Protein AF-A0A9D5SU18-F1 (afdb_monomer_lite)

Sequence (160 aa):
MSTVRQHVYSLTEADWVVDVYERP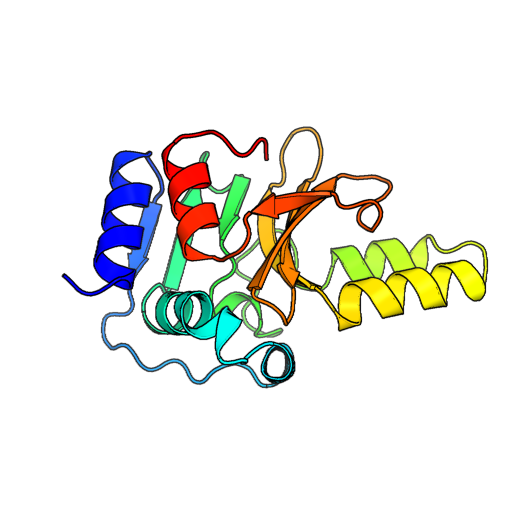CIAVPECIRPWQTSHNRSYFDFIGTVSTATFEEGNTWLLCAEDFNSDKQRAALKWDELRTIGLSAAGDEKERQRIEGFWNEYLPICMSAGTINSFCALGKNGEVVIGYEPLYEEAKVISDDFDQFVDMLAAGEVYL

Secondary structure (DSSP, 8-state):
--HHHHHHHHHHHTT-EEEE-SS--PPPPGGGGGG--STTHHHHHHHTTEEEEEEGGGTEEEPPTTTT-TT---SSS-TTHHHHHHHHH--SHHHHHHHHHHHHH-EEEEEEESSSEEEEEE-TTS-EEEEETT-TTS-EEEESSHHHHHHHHHTT-S--

Radius of gyration: 15.02 Å; chains: 1; bounding box: 35×35×42 Å

Structure (mmCIF, N/CA/C/O backbone):
data_AF-A0A9D5SU18-F1
#
_entry.id   AF-A0A9D5SU18-F1
#
loop_
_atom_site.group_PDB
_atom_site.id
_atom_site.type_symbol
_atom_site.label_atom_id
_atom_site.label_alt_id
_atom_site.label_comp_id
_atom_site.label_asym_id
_atom_site.label_entity_id
_atom_site.label_seq_id
_atom_site.pdbx_PDB_ins_code
_atom_site.Cartn_x
_atom_site.Cartn_y
_atom_site.Cartn_z
_atom_site.occupancy
_atom_site.B_iso_or_equiv
_atom_site.auth_seq_id
_atom_site.auth_comp_id
_atom_site.auth_asym_id
_atom_site.auth_atom_id
_atom_site.pdbx_PDB_model_num
ATOM 1 N N . MET A 1 1 ? 5.773 -15.770 -17.910 1.00 55.97 1 MET A N 1
ATOM 2 C CA . MET A 1 1 ? 6.601 -14.827 -17.120 1.00 55.97 1 MET A CA 1
ATOM 3 C C . MET A 1 1 ? 6.139 -14.912 -15.669 1.00 55.97 1 MET A C 1
ATOM 5 O O . MET A 1 1 ? 5.020 -15.360 -15.466 1.00 55.97 1 MET A O 1
ATOM 9 N N . SER A 1 2 ? 6.975 -14.606 -14.670 1.00 78.69 2 SER A N 1
ATOM 10 C CA . SER A 1 2 ? 6.487 -14.519 -13.281 1.00 78.69 2 SER A CA 1
ATOM 11 C C . SER A 1 2 ? 5.556 -13.311 -13.132 1.00 78.69 2 SER A C 1
ATOM 13 O O . SER A 1 2 ? 5.791 -12.310 -13.807 1.00 78.69 2 SER A O 1
ATOM 15 N N . THR A 1 3 ? 4.548 -13.386 -12.254 1.00 88.25 3 THR A N 1
ATOM 16 C CA . THR A 1 3 ? 3.565 -12.307 -12.012 1.00 88.25 3 THR A CA 1
ATOM 17 C C . THR A 1 3 ? 4.245 -10.959 -11.755 1.00 88.25 3 THR A C 1
ATOM 19 O O . THR A 1 3 ? 3.961 -9.982 -12.433 1.00 88.25 3 THR A O 1
ATOM 22 N N . VAL A 1 4 ? 5.289 -10.935 -10.920 1.00 92.06 4 VAL A N 1
ATOM 23 C CA . VAL A 1 4 ? 6.059 -9.710 -10.640 1.00 92.06 4 VAL A CA 1
ATOM 24 C C . VAL A 1 4 ? 6.712 -9.101 -11.889 1.00 92.06 4 VAL A C 1
ATOM 26 O O . VAL A 1 4 ? 6.750 -7.885 -12.029 1.00 92.06 4 VAL A O 1
ATOM 29 N N . ARG A 1 5 ? 7.206 -9.914 -12.836 1.00 92.50 5 ARG A N 1
ATOM 30 C CA . ARG A 1 5 ? 7.771 -9.379 -14.091 1.00 92.50 5 ARG A CA 1
ATOM 31 C C . ARG A 1 5 ? 6.699 -8.735 -14.961 1.00 92.50 5 ARG A C 1
ATOM 33 O O . ARG A 1 5 ? 7.013 -7.784 -15.665 1.00 92.50 5 ARG A O 1
ATOM 40 N N . GLN A 1 6 ? 5.476 -9.266 -14.926 1.00 94.31 6 GLN A N 1
ATOM 41 C CA . GLN A 1 6 ? 4.350 -8.663 -15.629 1.00 94.31 6 GLN A CA 1
ATOM 42 C C . GLN A 1 6 ? 3.993 -7.312 -15.005 1.00 94.31 6 GLN A C 1
ATOM 44 O O . GLN A 1 6 ? 3.869 -6.346 -15.740 1.00 94.31 6 GLN A O 1
ATOM 49 N N . HIS A 1 7 ? 3.932 -7.224 -13.673 1.00 96.50 7 HIS A N 1
ATOM 50 C CA . HIS A 1 7 ? 3.683 -5.961 -12.970 1.00 96.50 7 HIS A CA 1
ATOM 51 C C . HIS A 1 7 ? 4.721 -4.892 -13.299 1.00 96.50 7 HIS A C 1
ATOM 53 O O . HIS A 1 7 ? 4.355 -3.783 -13.669 1.00 96.50 7 HIS A O 1
ATOM 59 N N . VAL A 1 8 ? 6.013 -5.234 -13.209 1.00 96.56 8 VAL A N 1
ATOM 60 C CA . VAL A 1 8 ? 7.098 -4.302 -13.555 1.00 96.56 8 VAL A CA 1
ATOM 61 C C . VAL A 1 8 ? 6.932 -3.815 -14.991 1.00 96.56 8 VAL A C 1
ATOM 63 O O . VAL A 1 8 ? 6.982 -2.616 -15.220 1.00 96.56 8 VAL A O 1
ATOM 66 N N . TYR A 1 9 ? 6.676 -4.725 -15.936 1.00 96.69 9 TYR A N 1
ATOM 67 C CA . TYR A 1 9 ? 6.464 -4.359 -17.334 1.00 96.69 9 TYR A CA 1
ATOM 68 C C . TYR A 1 9 ? 5.264 -3.414 -17.515 1.00 96.69 9 TYR A C 1
ATOM 70 O O . TYR A 1 9 ? 5.433 -2.340 -18.085 1.00 96.69 9 TYR A O 1
ATOM 78 N N . SER A 1 10 ? 4.087 -3.769 -16.986 1.00 96.50 10 SER A N 1
ATOM 79 C CA . SER A 1 10 ? 2.871 -2.954 -17.104 1.00 96.50 10 SER A CA 1
ATOM 80 C C . SER A 1 10 ? 3.055 -1.550 -16.518 1.00 96.50 10 SER A C 1
ATOM 82 O O . SER A 1 10 ? 2.684 -0.573 -17.158 1.00 96.50 10 SER A O 1
ATOM 84 N N . LEU A 1 11 ? 3.676 -1.437 -15.339 1.00 97.38 11 LEU A N 1
ATOM 85 C CA . LEU A 1 11 ? 3.954 -0.144 -14.711 1.00 97.38 11 LEU A CA 1
ATOM 86 C C . LEU A 1 11 ? 4.940 0.685 -15.547 1.00 97.38 11 LEU A C 1
ATOM 88 O O . LEU A 1 11 ? 4.698 1.866 -15.775 1.00 97.38 11 LEU A O 1
ATOM 92 N N . THR A 1 12 ? 6.016 0.077 -16.059 1.00 97.12 12 THR A N 1
ATOM 93 C CA . THR A 1 12 ? 6.992 0.800 -16.895 1.00 97.12 12 THR A CA 1
ATOM 94 C C . THR A 1 12 ? 6.413 1.280 -18.224 1.00 97.12 12 THR A C 1
ATOM 96 O O . THR A 1 12 ? 6.783 2.354 -18.685 1.00 97.12 12 THR A O 1
ATOM 99 N N . GLU A 1 13 ? 5.493 0.525 -18.834 1.00 97.38 13 GLU A N 1
ATOM 100 C CA . GLU A 1 13 ? 4.773 0.968 -20.041 1.00 97.38 13 GLU A CA 1
ATOM 101 C C . GLU A 1 13 ? 3.800 2.122 -19.740 1.00 97.38 13 GLU A C 1
ATOM 103 O O . GLU A 1 13 ? 3.443 2.871 -20.645 1.00 97.38 13 GLU A O 1
ATOM 108 N N . ALA A 1 14 ? 3.398 2.276 -18.476 1.00 96.12 14 ALA A N 1
ATOM 109 C CA . ALA A 1 14 ? 2.567 3.363 -17.966 1.00 96.12 14 ALA A CA 1
ATOM 110 C C . ALA A 1 14 ? 3.394 4.512 -17.353 1.00 96.12 14 ALA A C 1
ATOM 112 O O . ALA A 1 14 ? 2.912 5.225 -16.476 1.00 96.12 14 ALA A O 1
ATOM 113 N N . ASP A 1 15 ? 4.651 4.669 -17.781 1.00 96.56 15 ASP A N 1
ATOM 114 C CA . ASP A 1 15 ? 5.577 5.731 -17.362 1.00 96.56 15 ASP A CA 1
ATOM 115 C C . ASP A 1 15 ? 5.974 5.726 -15.870 1.00 96.56 15 ASP A C 1
ATOM 117 O O . ASP A 1 15 ? 6.566 6.689 -15.372 1.00 96.56 15 ASP A O 1
ATOM 121 N N . TRP A 1 16 ? 5.728 4.633 -15.139 1.00 96.69 16 TRP A N 1
ATOM 122 C CA . TRP A 1 16 ? 6.303 4.466 -13.803 1.00 96.69 16 TRP A CA 1
ATOM 123 C C . TRP A 1 16 ? 7.806 4.197 -13.889 1.00 96.69 16 TRP A C 1
ATOM 125 O O . TRP A 1 16 ? 8.282 3.386 -14.689 1.00 96.69 16 TRP A O 1
ATOM 135 N N . VAL A 1 17 ? 8.563 4.808 -12.982 1.00 96.69 17 VAL A N 1
ATOM 136 C CA . VAL A 1 17 ? 9.976 4.502 -12.763 1.00 96.69 17 VAL A CA 1
ATOM 137 C C . VAL A 1 17 ? 10.064 3.395 -11.720 1.00 96.69 17 VAL A C 1
ATOM 139 O O . VAL A 1 17 ? 9.732 3.603 -10.554 1.00 96.69 17 VAL A O 1
ATOM 142 N N . VAL A 1 18 ? 10.495 2.207 -12.146 1.00 96.62 18 VAL A N 1
ATOM 143 C CA . VAL A 1 18 ? 10.550 1.005 -11.303 1.00 96.62 18 VAL A CA 1
ATOM 144 C C . VAL A 1 18 ? 11.976 0.469 -11.246 1.00 96.62 18 VAL A C 1
ATOM 146 O O . VAL A 1 18 ? 12.510 0.031 -12.267 1.00 96.62 18 VAL A O 1
ATOM 149 N N . ASP A 1 19 ? 12.571 0.430 -10.052 1.00 94.12 19 ASP A N 1
ATOM 150 C CA . ASP A 1 19 ? 13.851 -0.244 -9.825 1.00 94.12 19 ASP A CA 1
ATOM 151 C C . ASP A 1 19 ? 13.638 -1.586 -9.118 1.00 94.12 19 ASP A C 1
ATOM 153 O O . ASP A 1 19 ? 12.773 -1.747 -8.254 1.00 94.12 19 ASP A O 1
ATOM 157 N N . VAL A 1 20 ? 14.463 -2.570 -9.470 1.00 93.25 20 VAL A N 1
ATOM 158 C CA . VAL A 1 20 ? 14.448 -3.914 -8.879 1.00 93.25 20 VAL A CA 1
ATOM 159 C C . VAL A 1 20 ? 15.750 -4.186 -8.136 1.00 93.25 20 VAL A C 1
ATOM 161 O O . VAL A 1 20 ? 16.815 -3.700 -8.519 1.00 93.25 20 VAL A O 1
ATOM 164 N N . TYR A 1 21 ? 15.698 -5.015 -7.095 1.00 89.25 21 TYR A N 1
ATOM 165 C CA . TYR A 1 21 ? 16.902 -5.415 -6.374 1.00 89.25 21 TYR A CA 1
ATOM 166 C C . TYR A 1 21 ? 17.874 -6.184 -7.280 1.00 89.25 21 TYR A C 1
ATOM 168 O O . TYR A 1 21 ? 17.498 -7.163 -7.925 1.00 89.25 21 TYR A O 1
ATOM 176 N N . GLU A 1 22 ? 19.164 -5.828 -7.233 1.00 81.50 22 GLU A N 1
ATOM 177 C CA . GLU A 1 22 ? 20.233 -6.600 -7.892 1.00 81.50 22 GLU A CA 1
ATOM 178 C C . GLU A 1 22 ? 20.304 -8.050 -7.380 1.00 81.50 22 GLU A C 1
ATOM 180 O O . GLU A 1 22 ? 20.681 -8.972 -8.106 1.00 81.50 22 GLU A O 1
ATOM 185 N N . ARG A 1 23 ? 19.942 -8.257 -6.106 1.00 76.31 23 ARG A N 1
ATOM 186 C CA . ARG A 1 23 ? 19.750 -9.574 -5.493 1.00 76.31 23 ARG A CA 1
ATOM 187 C C . ARG A 1 23 ? 18.452 -9.560 -4.684 1.00 76.31 23 ARG A C 1
ATOM 189 O O . ARG A 1 23 ? 18.422 -8.907 -3.641 1.00 76.31 23 ARG A O 1
ATOM 196 N N . PRO A 1 24 ? 17.403 -10.274 -5.117 1.00 63.56 24 PRO A N 1
ATOM 197 C CA . PRO A 1 24 ? 16.147 -10.325 -4.383 1.00 63.56 24 PRO A CA 1
ATOM 198 C C . PRO A 1 24 ? 16.352 -11.098 -3.080 1.00 63.56 24 PRO A C 1
ATOM 200 O O . PRO A 1 24 ? 16.489 -12.320 -3.084 1.00 63.56 24 PRO A O 1
ATOM 203 N N . CYS A 1 25 ? 16.453 -10.376 -1.967 1.00 56.97 25 CYS A N 1
ATOM 204 C CA . CYS A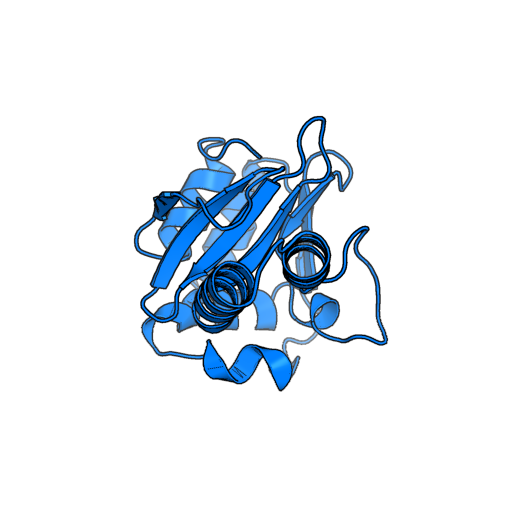 1 25 ? 16.353 -10.923 -0.617 1.00 56.97 25 CYS A CA 1
ATOM 205 C C . CYS A 1 25 ? 16.214 -9.774 0.388 1.00 56.97 25 CYS A C 1
ATOM 207 O O . CYS A 1 25 ? 17.138 -9.498 1.155 1.00 56.97 25 CYS A O 1
ATOM 209 N N . ILE A 1 26 ? 15.063 -9.101 0.401 1.00 63.50 26 ILE A N 1
ATOM 210 C CA . ILE A 1 26 ? 14.683 -8.304 1.569 1.00 63.50 26 ILE A CA 1
ATOM 211 C C . ILE A 1 26 ? 13.733 -9.140 2.416 1.00 63.50 26 ILE A C 1
ATOM 213 O O . ILE A 1 26 ? 12.726 -9.655 1.936 1.00 63.50 26 ILE A O 1
ATOM 217 N N . ALA A 1 27 ? 14.099 -9.330 3.683 1.00 75.75 27 ALA A N 1
ATOM 218 C CA . ALA A 1 27 ? 13.212 -9.943 4.654 1.00 75.75 27 ALA A CA 1
ATOM 219 C C . ALA A 1 27 ? 12.000 -9.031 4.858 1.00 75.75 27 ALA A C 1
ATOM 221 O O . ALA A 1 27 ? 12.167 -7.827 5.047 1.00 75.75 27 ALA A O 1
ATOM 222 N N . VAL A 1 28 ? 10.798 -9.609 4.850 1.00 79.38 28 VAL A N 1
ATOM 223 C CA . VAL A 1 28 ? 9.566 -8.866 5.130 1.00 79.38 28 VAL A CA 1
ATOM 224 C C . VAL A 1 28 ? 9.695 -8.168 6.493 1.00 79.38 28 VAL A C 1
ATOM 226 O O . VAL A 1 28 ? 9.920 -8.862 7.496 1.00 79.38 28 VAL A O 1
ATOM 229 N N . PRO A 1 29 ? 9.567 -6.828 6.543 1.00 87.19 29 PRO A N 1
ATOM 230 C CA . PRO A 1 29 ? 9.623 -6.071 7.787 1.00 87.19 29 PRO A CA 1
ATOM 231 C C . PRO A 1 29 ? 8.615 -6.594 8.815 1.00 87.19 29 PRO A C 1
ATOM 233 O O . PRO A 1 29 ? 7.480 -6.935 8.479 1.00 87.19 29 PRO A O 1
ATOM 236 N N . GLU A 1 30 ? 9.020 -6.680 10.085 1.00 89.19 30 GLU A N 1
ATOM 237 C CA . GLU A 1 30 ? 8.177 -7.278 11.131 1.00 89.19 30 GLU A CA 1
ATOM 238 C C . GLU A 1 30 ? 6.852 -6.534 11.325 1.00 89.19 30 GLU A C 1
ATOM 240 O O . GLU A 1 30 ? 5.828 -7.172 11.571 1.00 89.19 30 GLU A O 1
ATOM 245 N N . CYS A 1 31 ? 6.859 -5.211 11.145 1.00 91.25 31 CYS A N 1
ATOM 246 C CA . CYS A 1 31 ? 5.690 -4.345 11.293 1.00 91.25 31 CYS A CA 1
ATOM 247 C C . CYS A 1 31 ? 4.543 -4.690 10.332 1.00 91.25 31 CYS A C 1
ATOM 249 O O . CYS A 1 31 ? 3.390 -4.486 10.697 1.00 91.25 31 CYS A O 1
ATOM 251 N N . ILE A 1 32 ? 4.832 -5.265 9.158 1.00 93.94 32 ILE A N 1
ATOM 252 C CA . ILE A 1 32 ? 3.814 -5.598 8.148 1.00 93.94 32 ILE A CA 1
ATOM 253 C C . ILE A 1 32 ? 3.468 -7.089 8.083 1.00 93.94 32 ILE A C 1
ATOM 255 O O . ILE A 1 32 ? 2.611 -7.501 7.301 1.00 93.94 32 ILE A O 1
ATOM 259 N N . ARG A 1 33 ? 4.082 -7.922 8.933 1.00 93.50 33 ARG A N 1
ATOM 260 C CA . ARG A 1 33 ? 3.789 -9.365 8.992 1.00 93.50 33 ARG A CA 1
ATOM 261 C C . ARG A 1 33 ? 2.309 -9.718 9.181 1.00 93.50 33 ARG A C 1
ATOM 263 O O . ARG A 1 33 ? 1.902 -10.716 8.588 1.00 93.50 33 ARG A O 1
ATOM 270 N N . PRO A 1 34 ? 1.486 -8.965 9.941 1.00 95.44 34 PRO A N 1
ATOM 271 C CA . PRO A 1 34 ? 0.061 -9.278 10.079 1.00 95.44 34 PRO A CA 1
ATOM 272 C C . PRO A 1 34 ? -0.716 -9.319 8.752 1.00 95.44 34 PRO A C 1
ATOM 274 O O . PRO A 1 34 ? -1.744 -9.988 8.683 1.00 95.44 34 PRO A O 1
ATOM 277 N N . TRP A 1 35 ? -0.222 -8.646 7.707 1.00 97.00 35 TRP A N 1
ATOM 278 C CA . TRP A 1 35 ? -0.830 -8.624 6.374 1.00 97.00 35 TRP A CA 1
ATOM 279 C C . TRP A 1 35 ? -0.251 -9.666 5.416 1.00 97.00 35 TRP A C 1
ATOM 281 O O . TRP A 1 35 ? -0.768 -9.805 4.311 1.00 97.00 35 TRP A O 1
ATOM 291 N N . GLN A 1 36 ? 0.774 -10.429 5.816 1.00 95.06 36 GLN A N 1
ATOM 292 C CA . GLN A 1 36 ? 1.401 -11.467 4.990 1.00 95.06 36 GLN A CA 1
ATOM 293 C C . GLN A 1 36 ? 0.545 -12.746 4.928 1.00 95.06 36 GLN A C 1
ATOM 295 O O . GLN A 1 36 ? 0.933 -13.818 5.395 1.00 95.06 36 GLN A O 1
ATOM 300 N N . THR A 1 37 ? -0.654 -12.620 4.362 1.00 95.56 37 THR A N 1
ATOM 301 C CA . THR A 1 37 ? -1.621 -13.706 4.164 1.00 95.56 37 THR A CA 1
ATOM 302 C C . THR A 1 37 ? -1.426 -14.381 2.802 1.00 95.56 37 THR A C 1
ATOM 304 O O . THR A 1 37 ? -0.650 -13.927 1.960 1.00 95.56 37 THR A O 1
ATOM 307 N N . SER A 1 38 ? -2.141 -15.483 2.551 1.00 95.69 38 SER A N 1
ATOM 308 C CA . SER A 1 38 ? -2.155 -16.110 1.222 1.00 95.69 38 SER A CA 1
ATOM 309 C C . SER A 1 38 ? -2.774 -15.217 0.147 1.00 95.69 38 SER A C 1
ATOM 311 O O . SER A 1 38 ? -2.328 -15.293 -0.994 1.00 95.69 38 SER A O 1
ATOM 313 N N . HIS A 1 39 ? -3.757 -14.386 0.508 1.00 96.31 39 HIS A N 1
ATOM 314 C CA . HIS A 1 39 ? -4.409 -13.439 -0.404 1.00 96.31 39 HIS A CA 1
ATOM 315 C C . HIS A 1 39 ? -3.441 -12.340 -0.855 1.00 96.31 39 HIS A C 1
ATOM 317 O O . HIS A 1 39 ? -3.438 -11.950 -2.013 1.00 96.31 39 HIS A O 1
ATOM 323 N N . ASN A 1 40 ? -2.526 -11.931 0.027 1.00 97.06 40 ASN A N 1
ATOM 324 C CA . ASN A 1 40 ? -1.600 -10.830 -0.241 1.00 97.06 40 ASN A CA 1
ATOM 325 C C . ASN A 1 40 ? -0.269 -11.278 -0.857 1.00 97.06 40 ASN A C 1
ATOM 327 O O . ASN A 1 40 ? 0.640 -10.465 -1.015 1.00 97.06 40 ASN A O 1
ATOM 331 N N . ARG A 1 41 ? -0.124 -12.562 -1.215 1.00 95.25 41 ARG A N 1
ATOM 332 C CA . ARG A 1 41 ? 1.143 -13.131 -1.705 1.00 95.25 41 ARG A CA 1
ATOM 333 C C . ARG A 1 41 ? 1.764 -12.302 -2.828 1.00 95.25 41 ARG A C 1
ATOM 335 O O . ARG A 1 41 ? 2.968 -12.077 -2.786 1.00 95.25 41 ARG A O 1
ATOM 342 N N . SER A 1 42 ? 0.962 -11.838 -3.784 1.00 95.81 42 SER A N 1
ATOM 343 C CA . SER A 1 42 ? 1.483 -11.091 -4.930 1.00 95.81 42 SER A CA 1
ATOM 344 C C . SER A 1 42 ? 2.141 -9.768 -4.532 1.00 95.81 42 SER A C 1
ATOM 346 O O . SER A 1 42 ? 3.242 -9.468 -4.991 1.00 95.81 42 SER A O 1
ATOM 348 N N . TYR A 1 43 ? 1.546 -9.027 -3.590 1.00 96.75 43 TYR A N 1
ATOM 349 C CA . TYR A 1 43 ? 2.159 -7.817 -3.040 1.00 96.75 43 TYR A CA 1
ATOM 350 C C . TYR A 1 43 ? 3.492 -8.122 -2.342 1.00 96.75 43 TYR A C 1
ATOM 352 O O . TYR A 1 43 ? 4.490 -7.441 -2.571 1.00 96.75 43 TYR A O 1
ATOM 360 N N . PHE A 1 44 ? 3.549 -9.188 -1.537 1.00 94.69 44 PHE A N 1
ATOM 361 C CA . PHE A 1 44 ? 4.786 -9.567 -0.845 1.00 94.69 44 PHE A CA 1
ATOM 362 C C . PHE A 1 44 ? 5.879 -10.076 -1.798 1.00 94.69 44 PHE A C 1
ATOM 364 O O . PHE A 1 44 ? 7.056 -9.774 -1.592 1.00 94.69 44 PHE A O 1
ATOM 371 N N . ASP A 1 45 ? 5.511 -10.794 -2.861 1.00 93.50 45 ASP A N 1
ATOM 372 C CA . ASP A 1 45 ? 6.436 -11.194 -3.927 1.00 93.50 45 ASP A CA 1
ATOM 373 C C . ASP A 1 45 ? 6.942 -9.962 -4.708 1.00 93.50 45 ASP A C 1
ATOM 375 O O . ASP A 1 45 ? 8.126 -9.889 -5.066 1.00 93.50 45 ASP A O 1
ATOM 379 N N . PHE A 1 46 ? 6.068 -8.971 -4.928 1.00 95.12 46 PHE A N 1
ATOM 380 C CA . PHE A 1 46 ? 6.399 -7.693 -5.558 1.00 95.12 46 PHE A CA 1
ATOM 381 C C . PHE A 1 46 ? 7.435 -6.921 -4.735 1.00 95.12 46 PHE A C 1
ATOM 383 O O . PHE A 1 46 ? 8.528 -6.676 -5.241 1.00 95.12 46 PHE A O 1
ATOM 390 N N . ILE A 1 47 ? 7.176 -6.629 -3.455 1.00 93.69 47 ILE A N 1
ATOM 391 C CA . ILE A 1 47 ? 8.115 -5.861 -2.609 1.00 93.69 47 ILE A CA 1
ATOM 392 C C . ILE A 1 47 ? 9.388 -6.638 -2.234 1.00 93.69 47 ILE A C 1
ATOM 394 O O . ILE A 1 47 ? 10.358 -6.050 -1.761 1.00 93.69 47 ILE A O 1
ATOM 398 N N . GLY A 1 48 ? 9.411 -7.960 -2.437 1.00 91.62 48 GLY A N 1
ATOM 399 C CA . GLY A 1 48 ? 10.627 -8.773 -2.340 1.00 91.62 48 GLY A CA 1
ATOM 400 C C . GLY A 1 48 ? 11.549 -8.652 -3.562 1.00 91.62 48 GLY A C 1
ATOM 401 O O . GLY A 1 48 ? 12.711 -9.064 -3.503 1.00 91.62 48 GLY A O 1
ATOM 402 N N . THR A 1 49 ? 11.042 -8.091 -4.663 1.00 92.31 49 THR A N 1
ATOM 403 C CA . THR A 1 49 ? 11.738 -7.967 -5.952 1.00 92.31 49 THR A CA 1
ATOM 404 C C . THR A 1 49 ? 11.982 -6.510 -6.339 1.00 92.31 49 THR A C 1
ATOM 406 O O . THR A 1 49 ? 13.064 -6.181 -6.820 1.00 92.31 49 THR A O 1
ATOM 409 N N . VAL A 1 50 ? 10.982 -5.654 -6.142 1.00 93.25 50 VAL A N 1
ATOM 410 C CA . VAL A 1 50 ? 10.974 -4.234 -6.499 1.00 93.25 50 VAL A CA 1
ATOM 411 C C . VAL A 1 50 ? 11.484 -3.421 -5.316 1.00 93.25 50 VAL A C 1
ATOM 413 O O . VAL A 1 50 ? 11.028 -3.605 -4.188 1.00 93.25 50 VAL A O 1
ATOM 416 N N . SER A 1 51 ? 12.454 -2.545 -5.573 1.00 91.69 51 SER A N 1
ATOM 417 C CA . SER A 1 51 ? 13.054 -1.681 -4.555 1.00 91.69 51 SER A CA 1
ATOM 418 C C . SER A 1 51 ? 12.395 -0.313 -4.462 1.00 91.69 51 SER A C 1
ATOM 420 O O . SER A 1 51 ? 12.359 0.262 -3.377 1.00 91.69 51 SER A O 1
ATOM 422 N N . THR A 1 52 ? 11.904 0.200 -5.587 1.00 93.12 52 THR A N 1
ATOM 423 C CA . THR A 1 52 ? 11.234 1.498 -5.724 1.00 93.12 52 THR A CA 1
ATOM 424 C C . THR A 1 52 ? 10.277 1.422 -6.909 1.00 93.12 52 THR A C 1
ATOM 426 O O . THR A 1 52 ? 10.570 0.771 -7.913 1.00 93.12 52 THR A O 1
ATOM 429 N N . ALA A 1 53 ? 9.134 2.090 -6.798 1.00 95.12 53 ALA A N 1
ATOM 430 C CA . ALA A 1 53 ? 8.205 2.284 -7.903 1.00 95.12 53 ALA A CA 1
ATOM 431 C C . ALA A 1 53 ? 7.501 3.629 -7.716 1.00 95.12 53 ALA A C 1
ATOM 433 O O . ALA A 1 53 ? 6.736 3.802 -6.764 1.00 95.12 53 ALA A O 1
ATOM 434 N N . THR A 1 54 ? 7.799 4.583 -8.594 1.00 95.00 54 THR A N 1
ATOM 435 C CA . THR A 1 54 ? 7.326 5.967 -8.498 1.00 95.00 54 THR A CA 1
ATOM 436 C C . THR A 1 54 ? 6.726 6.456 -9.810 1.00 95.00 54 THR A C 1
ATOM 438 O O . THR A 1 54 ? 7.058 5.969 -10.889 1.00 95.00 54 THR A O 1
ATOM 441 N N . PHE A 1 55 ? 5.845 7.443 -9.709 1.00 93.31 55 PHE A N 1
ATOM 442 C CA . PHE A 1 55 ? 5.155 8.092 -10.816 1.00 93.31 55 PHE A CA 1
ATOM 443 C C . PHE A 1 55 ? 5.091 9.608 -10.576 1.00 93.31 55 PHE A C 1
ATOM 445 O O . PHE A 1 55 ? 5.311 10.065 -9.450 1.00 93.31 55 PHE A O 1
ATOM 452 N N . GLU A 1 56 ? 4.843 10.390 -11.634 1.00 87.50 56 GLU A N 1
ATOM 453 C CA . GLU A 1 56 ? 4.751 11.863 -11.582 1.00 87.50 56 GLU A CA 1
ATOM 454 C C . GLU A 1 56 ? 5.900 12.526 -10.806 1.00 87.50 56 GLU A C 1
ATOM 456 O O . GLU A 1 56 ? 5.698 13.199 -9.798 1.00 87.50 56 GLU A O 1
ATOM 461 N N . GLU A 1 57 ? 7.136 12.285 -11.249 1.00 84.44 57 GLU A N 1
ATOM 462 C CA . GLU A 1 57 ? 8.350 12.835 -10.619 1.00 84.44 57 GLU A CA 1
ATOM 463 C C . GLU A 1 57 ? 8.504 12.479 -9.122 1.00 84.44 57 GLU A C 1
ATOM 465 O O . GLU A 1 57 ? 9.249 13.131 -8.393 1.00 84.44 57 GLU A O 1
ATOM 470 N N . GLY A 1 58 ? 7.845 11.407 -8.665 1.00 80.50 58 GLY A N 1
ATOM 471 C CA . GLY A 1 58 ? 7.899 10.943 -7.279 1.00 80.50 58 GLY A CA 1
ATOM 472 C C . GLY A 1 58 ? 6.746 11.417 -6.398 1.00 80.50 58 GLY A C 1
ATOM 473 O O . GLY A 1 58 ? 6.768 11.133 -5.202 1.00 80.50 58 GLY A O 1
ATOM 474 N N . ASN A 1 59 ? 5.740 12.096 -6.958 1.00 88.12 59 ASN A N 1
ATOM 475 C CA . ASN A 1 59 ? 4.553 12.502 -6.203 1.00 88.12 59 ASN A CA 1
ATOM 476 C C . ASN A 1 59 ? 3.656 11.318 -5.843 1.00 88.12 59 ASN A C 1
ATOM 478 O O . ASN A 1 59 ? 3.006 11.368 -4.806 1.00 88.12 59 ASN A O 1
ATOM 482 N N . THR A 1 60 ? 3.659 10.259 -6.657 1.00 92.69 60 THR A N 1
ATOM 483 C CA . THR A 1 60 ? 2.960 9.001 -6.378 1.00 92.69 60 THR A CA 1
ATOM 484 C C . THR A 1 60 ? 3.968 7.863 -6.274 1.00 92.69 60 THR A C 1
ATOM 486 O O . THR A 1 60 ? 4.885 7.764 -7.091 1.00 92.69 60 THR A O 1
ATOM 489 N N . TRP A 1 61 ? 3.826 6.990 -5.278 1.00 94.19 61 TRP A N 1
ATOM 490 C CA . TRP A 1 61 ? 4.717 5.843 -5.109 1.00 94.19 61 TRP A CA 1
ATOM 491 C C . TRP A 1 61 ? 4.012 4.626 -4.510 1.00 94.19 61 TRP A C 1
ATOM 493 O O . TRP A 1 61 ? 3.102 4.741 -3.687 1.00 94.19 61 TRP A O 1
ATOM 503 N N . LEU A 1 62 ? 4.457 3.435 -4.918 1.00 95.50 62 LEU A N 1
ATOM 504 C CA . LEU A 1 62 ? 4.118 2.175 -4.258 1.00 95.50 62 LEU A CA 1
ATOM 505 C C . LEU A 1 62 ? 5.089 1.941 -3.097 1.00 95.50 62 LEU A C 1
ATOM 507 O O . LEU A 1 62 ? 6.304 2.057 -3.267 1.00 95.50 62 LEU A O 1
ATOM 511 N N . LEU A 1 63 ? 4.564 1.567 -1.930 1.00 94.44 63 LEU A N 1
ATOM 512 C CA . LEU A 1 63 ? 5.388 1.254 -0.767 1.00 94.44 63 LEU A CA 1
ATOM 513 C C . LEU A 1 63 ? 6.086 -0.091 -0.972 1.00 94.44 63 LEU A C 1
ATOM 515 O O . LEU A 1 63 ? 5.439 -1.140 -1.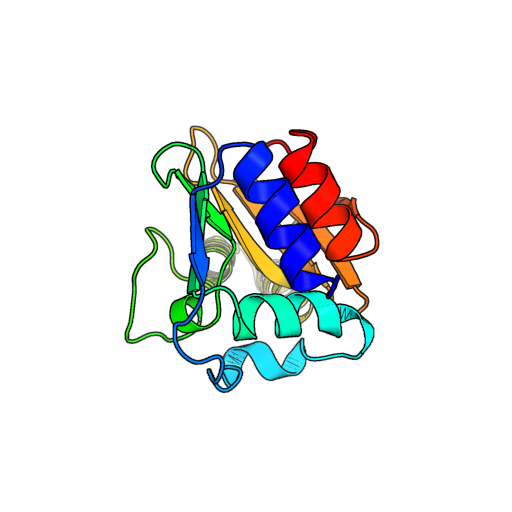062 1.00 94.44 63 LEU A O 1
ATOM 519 N N . CYS A 1 64 ? 7.414 -0.045 -1.016 1.00 92.56 64 CYS A N 1
ATOM 520 C CA . CYS A 1 64 ? 8.299 -1.195 -1.113 1.00 92.56 64 CYS A CA 1
ATOM 521 C C . CYS A 1 64 ? 8.861 -1.564 0.269 1.00 92.56 64 CYS A C 1
ATOM 523 O O . CYS A 1 64 ? 8.671 -0.866 1.265 1.00 92.56 64 CYS A O 1
ATOM 525 N N . ALA A 1 65 ? 9.576 -2.688 0.364 1.00 90.81 65 ALA A N 1
ATOM 526 C CA . ALA A 1 65 ? 9.983 -3.249 1.654 1.00 90.81 65 ALA A CA 1
ATOM 527 C C . ALA A 1 65 ? 10.841 -2.294 2.512 1.00 90.81 65 ALA A C 1
ATOM 529 O O . ALA A 1 65 ? 10.822 -2.378 3.740 1.00 90.81 65 ALA A O 1
ATOM 530 N N . GLU A 1 66 ? 11.599 -1.383 1.896 1.00 88.00 66 GLU A N 1
ATOM 531 C CA . GLU A 1 66 ? 12.400 -0.411 2.642 1.00 88.00 66 GLU A CA 1
ATOM 532 C C . GLU A 1 66 ? 11.587 0.742 3.238 1.00 88.00 66 GLU A C 1
ATOM 534 O O . GLU A 1 66 ? 12.015 1.267 4.263 1.00 88.00 66 GLU A O 1
ATOM 539 N N . ASP A 1 67 ? 10.409 1.065 2.696 1.00 90.00 67 ASP A N 1
ATOM 540 C CA . ASP A 1 67 ? 9.553 2.159 3.183 1.00 90.00 67 ASP A CA 1
ATOM 541 C C . ASP A 1 67 ? 8.908 1.851 4.544 1.00 90.00 67 ASP A C 1
ATOM 543 O O . ASP A 1 67 ? 8.545 2.753 5.301 1.00 90.00 67 ASP A O 1
ATOM 547 N N . PHE A 1 68 ? 8.829 0.569 4.903 1.00 90.38 68 PHE A N 1
ATOM 548 C CA . PHE A 1 68 ? 8.345 0.115 6.208 1.00 90.38 68 PHE A CA 1
ATOM 549 C C . PHE A 1 68 ? 9.431 0.093 7.293 1.00 90.38 68 PHE A C 1
ATOM 551 O O . PHE A 1 68 ? 9.132 -0.168 8.461 1.00 90.38 68 PHE A O 1
ATOM 558 N N . ASN A 1 69 ? 10.692 0.365 6.938 1.00 83.50 69 ASN A N 1
ATOM 559 C CA . ASN A 1 69 ? 11.782 0.475 7.903 1.00 83.50 69 ASN A CA 1
ATOM 560 C C . ASN A 1 69 ? 11.939 1.933 8.354 1.00 83.50 69 ASN A C 1
ATOM 562 O O . ASN A 1 69 ? 12.343 2.798 7.579 1.00 83.50 69 ASN A O 1
ATOM 566 N N . SER A 1 70 ? 11.688 2.191 9.640 1.00 66.38 70 SER A N 1
ATOM 567 C CA . SER A 1 70 ? 11.694 3.532 10.250 1.00 66.38 70 SER A CA 1
ATOM 568 C C . SER A 1 70 ? 12.999 4.316 10.079 1.00 66.38 70 SER A C 1
ATOM 570 O O . SER A 1 70 ? 12.983 5.544 10.117 1.00 66.38 70 SER A O 1
ATOM 572 N N . ASP A 1 71 ? 14.118 3.620 9.886 1.00 65.62 71 ASP A N 1
ATOM 573 C CA . ASP A 1 71 ? 15.458 4.217 9.852 1.00 65.62 71 ASP A CA 1
ATOM 574 C C . ASP A 1 71 ? 15.893 4.635 8.437 1.00 65.62 71 ASP A C 1
ATOM 576 O O . ASP A 1 71 ? 16.943 5.254 8.260 1.00 65.62 71 ASP A O 1
ATOM 580 N N . LYS A 1 72 ? 15.106 4.286 7.411 1.00 60.47 72 LYS A N 1
ATOM 581 C CA . LYS A 1 72 ? 15.424 4.497 5.993 1.00 60.47 72 LYS A CA 1
ATOM 582 C C . LYS A 1 72 ? 14.306 5.271 5.298 1.00 60.47 72 LYS A C 1
ATOM 584 O O . LYS A 1 72 ? 13.701 4.784 4.349 1.00 60.47 72 LYS A O 1
ATOM 589 N N . GLN A 1 73 ? 14.023 6.480 5.771 1.00 59.03 73 GLN A N 1
ATOM 590 C CA . GLN A 1 73 ? 12.969 7.312 5.194 1.00 59.03 73 GLN A CA 1
ATOM 591 C C . GLN A 1 73 ? 13.382 7.805 3.792 1.00 59.03 73 GLN A C 1
ATOM 593 O O . GLN A 1 73 ? 14.202 8.714 3.668 1.00 59.03 73 GLN A O 1
ATOM 598 N N . ARG A 1 74 ? 12.859 7.161 2.737 1.00 60.47 74 ARG A N 1
ATOM 599 C CA . ARG A 1 74 ? 13.042 7.574 1.329 1.00 60.47 74 ARG A CA 1
ATOM 600 C C . ARG A 1 74 ? 11.882 8.418 0.816 1.00 60.47 74 ARG A C 1
ATOM 602 O O . ARG A 1 74 ? 12.103 9.328 0.026 1.00 60.47 74 ARG A O 1
ATOM 609 N N . ALA A 1 75 ? 10.673 8.104 1.268 1.00 67.25 75 ALA A N 1
ATOM 610 C CA . ALA A 1 75 ? 9.443 8.756 0.847 1.00 67.25 75 ALA A CA 1
ATOM 611 C C . ALA A 1 75 ? 9.148 10.043 1.635 1.00 67.25 75 ALA A C 1
ATOM 613 O O . ALA A 1 75 ? 9.615 10.231 2.762 1.00 67.25 75 ALA A O 1
ATOM 614 N N . ALA A 1 76 ? 8.320 10.908 1.040 1.00 70.44 76 ALA A N 1
ATOM 615 C CA . ALA A 1 76 ? 7.864 12.160 1.644 1.00 70.44 76 ALA A CA 1
ATOM 616 C C . ALA A 1 76 ? 6.996 11.944 2.901 1.00 70.44 76 ALA A C 1
ATOM 618 O O . ALA A 1 76 ? 6.986 12.790 3.795 1.00 70.44 76 ALA A O 1
ATOM 619 N N . LEU A 1 77 ? 6.309 10.800 2.991 1.00 75.94 77 LEU A N 1
ATOM 620 C CA . LEU A 1 77 ? 5.469 10.404 4.122 1.00 75.94 77 LEU A CA 1
ATOM 621 C C . LEU A 1 77 ? 5.898 9.032 4.648 1.00 75.94 77 LEU A C 1
ATOM 623 O O . LEU A 1 77 ? 6.276 8.150 3.876 1.00 75.94 77 LEU A O 1
ATOM 627 N N . LYS A 1 78 ? 5.840 8.845 5.972 1.00 87.00 78 LYS A N 1
ATOM 628 C CA . LYS A 1 78 ? 6.013 7.514 6.571 1.00 87.00 78 LYS A CA 1
ATOM 629 C C . LYS A 1 78 ? 4.805 6.645 6.253 1.00 87.00 78 LYS A C 1
ATOM 631 O O . LYS A 1 78 ? 3.687 7.146 6.149 1.00 87.00 78 LYS A O 1
ATOM 636 N N . TRP A 1 79 ? 5.026 5.336 6.191 1.00 90.12 79 TRP A N 1
ATOM 637 C CA . TRP A 1 79 ? 3.967 4.371 5.903 1.00 90.12 79 TRP A CA 1
ATOM 638 C C . TRP A 1 79 ? 2.792 4.443 6.898 1.00 90.12 79 TRP A C 1
ATOM 640 O O . TRP A 1 79 ? 1.659 4.199 6.507 1.00 90.12 79 TRP A O 1
ATOM 650 N N . ASP A 1 80 ? 3.038 4.808 8.160 1.00 90.56 80 ASP A N 1
ATOM 651 C CA . ASP A 1 80 ? 2.037 4.931 9.228 1.00 90.56 80 ASP A CA 1
ATOM 652 C C . ASP A 1 80 ? 1.656 6.386 9.560 1.00 90.56 80 ASP A C 1
ATOM 654 O O . ASP A 1 80 ? 0.944 6.644 10.538 1.00 90.56 80 ASP A O 1
ATOM 658 N N . GLU A 1 81 ? 2.090 7.355 8.749 1.00 90.44 81 GLU A N 1
ATOM 659 C CA . GLU A 1 81 ? 1.839 8.778 9.006 1.00 90.44 81 GLU A CA 1
ATOM 660 C C . GLU A 1 81 ? 0.339 9.100 8.967 1.00 90.44 81 GLU A C 1
ATOM 662 O O . GLU A 1 81 ? -0.169 9.801 9.841 1.00 90.44 81 GLU A O 1
ATOM 667 N N . LEU A 1 82 ? -0.402 8.521 8.014 1.00 91.44 82 LEU A N 1
ATOM 668 C CA . LEU A 1 82 ? -1.845 8.759 7.864 1.00 91.44 82 LEU A CA 1
ATOM 669 C C . LEU A 1 82 ? -2.632 8.302 9.097 1.00 91.44 82 LEU A C 1
ATOM 671 O O . LEU A 1 82 ? -3.515 9.016 9.573 1.00 91.44 82 LEU A O 1
ATOM 675 N N . ARG A 1 83 ? -2.240 7.165 9.686 1.00 94.19 83 ARG A N 1
ATOM 676 C CA . ARG A 1 83 ? -2.775 6.702 10.971 1.00 94.19 83 ARG A CA 1
ATOM 677 C C . ARG A 1 83 ? -2.492 7.710 12.080 1.00 94.19 83 ARG A C 1
ATOM 679 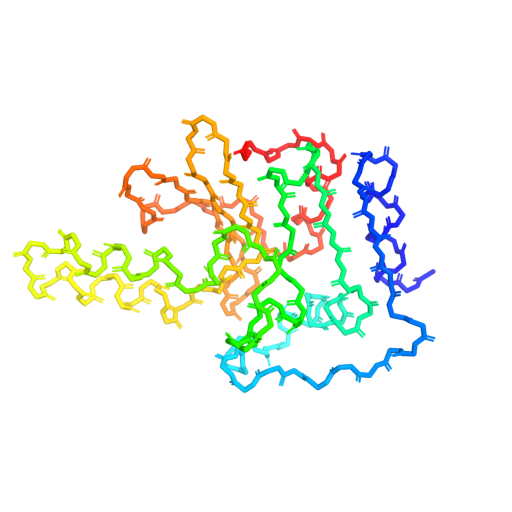O O . ARG A 1 83 ? -3.375 8.002 12.883 1.00 94.19 83 ARG A O 1
ATOM 686 N N . THR A 1 84 ? -1.268 8.226 12.147 1.00 93.38 84 THR A N 1
ATOM 687 C CA . THR A 1 84 ? -0.860 9.196 13.175 1.00 93.38 84 THR A CA 1
ATOM 688 C C . THR A 1 84 ? -1.654 10.498 13.067 1.00 93.38 84 THR A C 1
ATOM 690 O O . THR A 1 84 ? -2.118 11.019 14.086 1.00 93.38 84 THR A O 1
ATOM 693 N N . ILE A 1 85 ? -1.871 10.985 11.843 1.00 92.12 85 ILE A N 1
ATOM 694 C CA . ILE A 1 85 ? -2.704 12.158 11.560 1.00 92.12 85 ILE A CA 1
ATOM 695 C C . ILE A 1 85 ? -4.143 11.904 12.020 1.00 92.12 85 ILE A C 1
ATOM 697 O O . ILE A 1 85 ? -4.667 12.692 12.808 1.00 92.12 85 ILE A O 1
ATOM 701 N N . GLY A 1 86 ? -4.751 10.787 11.606 1.00 92.38 86 GLY A N 1
ATOM 702 C CA . GLY A 1 86 ? -6.120 10.434 11.990 1.00 92.38 86 GLY A CA 1
ATOM 703 C C . GLY A 1 86 ? -6.295 10.364 13.509 1.00 92.38 86 GLY A C 1
ATOM 704 O O . GLY A 1 86 ? -7.173 11.016 14.071 1.00 92.38 86 GLY A O 1
ATOM 705 N N . LEU A 1 87 ? -5.409 9.647 14.208 1.00 95.00 87 LEU A N 1
ATOM 706 C CA . LEU A 1 87 ? -5.460 9.525 15.671 1.00 95.00 87 LEU A CA 1
ATOM 707 C C . LEU A 1 87 ? -5.286 10.864 16.395 1.00 95.00 87 LEU A C 1
ATOM 709 O O . LEU A 1 87 ? -5.868 11.055 17.460 1.00 95.00 87 LEU A O 1
ATOM 713 N N . SER A 1 88 ? -4.499 11.783 15.833 1.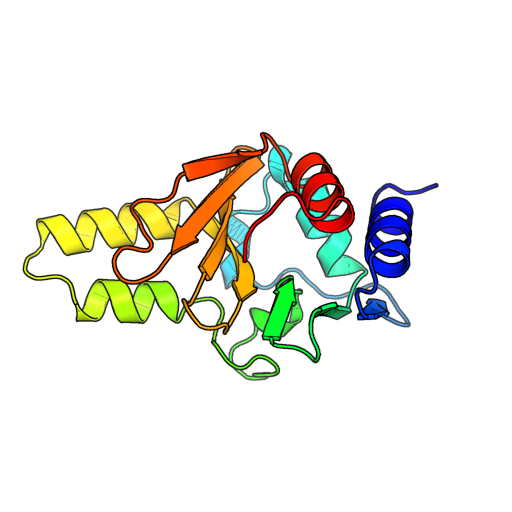00 93.94 88 SER A N 1
ATOM 714 C CA . SER A 1 88 ? -4.301 13.118 16.408 1.00 93.94 88 SER A CA 1
ATOM 715 C C . SER A 1 88 ? -5.507 14.035 16.186 1.00 93.94 88 SER A C 1
ATOM 717 O O . SER A 1 88 ? -5.719 14.961 16.968 1.00 93.94 88 SER A O 1
ATOM 719 N N . ALA A 1 89 ? -6.288 13.784 15.133 1.00 93.19 89 ALA A N 1
ATOM 720 C CA . ALA A 1 89 ? -7.507 14.519 14.813 1.00 93.19 89 ALA A CA 1
ATOM 721 C C . ALA A 1 89 ? -8.762 13.963 15.510 1.00 93.19 89 ALA A C 1
ATOM 723 O O . ALA A 1 89 ? -9.779 14.656 15.545 1.00 93.19 89 ALA A O 1
ATOM 724 N N . ALA A 1 90 ? -8.698 12.750 16.071 1.00 94.62 90 ALA A N 1
ATOM 725 C CA . ALA A 1 90 ? -9.834 12.096 16.710 1.00 94.62 90 ALA A CA 1
ATOM 726 C C . ALA A 1 90 ? -10.413 12.943 17.860 1.00 94.62 90 ALA A C 1
ATOM 728 O O . ALA A 1 90 ? -9.713 13.303 18.810 1.00 94.62 90 ALA A O 1
ATOM 729 N N . GLY A 1 91 ? -11.711 13.237 17.789 1.00 94.81 91 GLY A N 1
ATOM 730 C CA . GLY A 1 91 ? -12.417 14.053 18.777 1.00 94.81 91 GLY A CA 1
ATOM 731 C C . GLY A 1 91 ? -12.838 13.281 20.028 1.00 94.81 91 GLY A C 1
ATOM 732 O O . GLY A 1 91 ? -13.022 13.880 21.091 1.00 94.81 91 GLY A O 1
ATOM 733 N N . ASP A 1 92 ? -12.987 11.959 19.920 1.00 96.56 92 ASP A N 1
ATOM 734 C CA . ASP A 1 92 ? -13.345 11.083 21.031 1.00 96.56 92 ASP A CA 1
ATOM 735 C C . ASP A 1 92 ? -12.746 9.668 20.908 1.00 96.56 92 ASP A C 1
ATOM 737 O O . ASP A 1 92 ? -12.139 9.279 19.908 1.00 96.56 92 ASP A O 1
ATOM 741 N N . GLU A 1 93 ? -12.912 8.877 21.969 1.00 97.00 93 GLU A N 1
ATOM 742 C CA . GLU A 1 93 ? -12.394 7.507 22.050 1.00 97.00 93 GLU A CA 1
ATOM 743 C C . GLU A 1 93 ? -13.052 6.555 21.037 1.00 97.00 93 GLU A C 1
ATOM 745 O O . GLU A 1 93 ? -12.422 5.608 20.570 1.00 97.00 93 GLU A O 1
ATOM 750 N N . LYS A 1 94 ? -14.312 6.797 20.659 1.00 96.88 94 LYS A N 1
ATOM 751 C CA . LYS A 1 94 ? -15.015 5.957 19.683 1.00 96.88 94 LYS A CA 1
ATOM 752 C C . LYS A 1 94 ? -14.430 6.164 18.288 1.00 96.88 94 LYS A C 1
ATOM 754 O O . LYS A 1 94 ? -14.236 5.198 17.551 1.00 96.88 94 LYS A O 1
ATOM 759 N N . GLU A 1 95 ? -14.151 7.410 17.926 1.00 95.94 95 GLU A N 1
ATOM 760 C CA . GLU A 1 95 ? -13.479 7.757 16.680 1.00 95.94 95 GLU A CA 1
ATOM 761 C C . GLU A 1 95 ? -12.060 7.192 16.645 1.00 95.94 95 GLU A C 1
ATOM 763 O O . GLU A 1 95 ? -11.690 6.534 15.672 1.00 95.94 95 GLU A O 1
ATOM 768 N N . ARG A 1 96 ? -11.308 7.333 17.741 1.00 97.06 96 ARG A N 1
ATOM 769 C CA . ARG A 1 96 ? -9.980 6.728 17.878 1.00 97.06 96 ARG A CA 1
ATOM 770 C C . ARG A 1 96 ? -10.011 5.213 17.640 1.00 97.06 96 ARG A C 1
ATOM 772 O O . ARG A 1 96 ? -9.210 4.702 16.862 1.00 97.06 96 ARG A O 1
ATOM 779 N N . GLN A 1 97 ? -10.954 4.494 18.252 1.00 97.56 97 GLN A N 1
ATOM 780 C CA . GLN A 1 97 ? -11.114 3.046 18.061 1.00 97.56 97 GLN A CA 1
ATOM 781 C C . GLN A 1 97 ? -11.495 2.676 16.623 1.00 97.56 97 GLN A C 1
ATOM 783 O O . GLN A 1 97 ? -11.031 1.656 16.115 1.00 97.56 97 GLN A O 1
ATOM 788 N N . ARG A 1 98 ? -12.308 3.498 15.945 1.00 97.06 98 ARG A N 1
ATOM 789 C CA . ARG A 1 98 ? -12.621 3.318 14.518 1.00 97.06 98 ARG A CA 1
ATOM 790 C C . ARG A 1 98 ? -11.358 3.431 13.663 1.00 97.06 98 ARG A C 1
ATOM 792 O O . ARG A 1 98 ? -11.141 2.581 12.805 1.00 97.06 98 ARG A O 1
ATOM 799 N N . ILE A 1 99 ? -10.535 4.445 13.926 1.00 96.88 99 ILE A N 1
ATOM 800 C CA . ILE A 1 99 ? -9.276 4.692 13.213 1.00 96.88 99 ILE A CA 1
ATOM 801 C C . ILE A 1 99 ? -8.290 3.546 13.450 1.00 96.88 99 ILE A C 1
ATOM 803 O O . ILE A 1 99 ? -7.760 2.978 12.499 1.00 96.88 99 ILE A O 1
ATOM 807 N N . GLU A 1 100 ? -8.082 3.139 14.706 1.00 97.06 100 GLU A N 1
ATOM 808 C CA . GLU A 1 100 ? -7.240 1.979 15.021 1.00 97.06 100 GLU A CA 1
ATOM 809 C C . GLU A 1 100 ? -7.773 0.702 14.357 1.00 97.06 100 GLU A C 1
ATOM 811 O O . GLU A 1 100 ? -6.992 -0.073 13.813 1.00 97.06 100 GLU A O 1
ATOM 816 N N . GLY A 1 101 ? -9.091 0.490 14.355 1.00 97.69 101 GLY A N 1
ATOM 817 C CA . GLY A 1 101 ? -9.728 -0.648 13.693 1.00 97.69 101 GLY A CA 1
ATOM 818 C C . GLY A 1 101 ? -9.452 -0.693 12.191 1.00 97.69 101 GLY A C 1
ATOM 819 O O . GLY A 1 101 ? -9.085 -1.749 11.680 1.00 97.69 101 GLY A O 1
ATOM 820 N N . PHE A 1 102 ? -9.564 0.448 11.506 1.00 98.00 102 PHE A N 1
ATOM 821 C CA . PHE A 1 102 ? -9.252 0.563 10.082 1.00 98.00 102 PHE A CA 1
ATOM 822 C C . PHE A 1 102 ? -7.784 0.220 9.799 1.00 98.00 102 PHE A C 1
ATOM 824 O O . PHE A 1 102 ? -7.500 -0.688 9.021 1.00 98.00 102 PHE A O 1
ATOM 831 N N . TRP A 1 103 ? -6.843 0.868 10.489 1.00 97.19 103 TRP A N 1
ATOM 832 C CA . TRP A 1 103 ? -5.407 0.665 10.251 1.00 97.19 103 TRP A CA 1
ATOM 833 C C . TRP A 1 103 ? -4.853 -0.655 10.796 1.00 97.19 103 TRP A C 1
ATOM 835 O O . TRP A 1 103 ? -3.736 -1.036 10.465 1.00 97.19 103 TRP A O 1
ATOM 845 N N . ASN A 1 104 ? -5.611 -1.374 11.624 1.00 97.06 104 ASN A N 1
ATOM 846 C CA . ASN A 1 104 ? -5.300 -2.757 11.977 1.00 97.06 104 ASN A CA 1
ATOM 847 C C . ASN A 1 104 ? -5.724 -3.742 10.880 1.00 97.06 104 ASN A C 1
ATOM 849 O O . ASN A 1 104 ? -5.264 -4.885 10.899 1.00 97.06 104 ASN A O 1
ATOM 853 N N . GLU A 1 105 ? -6.611 -3.338 9.969 1.00 97.75 105 GLU A N 1
ATOM 854 C CA . GLU A 1 105 ? -7.103 -4.166 8.868 1.00 97.75 105 GLU A CA 1
ATOM 855 C C . GLU A 1 105 ? -6.428 -3.845 7.538 1.00 97.75 105 GLU A C 1
ATOM 857 O O . GLU A 1 105 ? -6.086 -4.766 6.801 1.00 97.75 105 GLU A O 1
ATOM 862 N N . TYR A 1 106 ? -6.136 -2.573 7.278 1.00 98.31 106 TYR A N 1
ATOM 863 C CA . TYR A 1 106 ? -5.595 -2.104 6.008 1.00 98.31 106 TYR A CA 1
ATOM 864 C C . TYR A 1 106 ? -4.147 -1.623 6.136 1.00 98.31 106 TYR A C 1
ATOM 866 O O . TYR A 1 106 ? -3.820 -0.818 7.007 1.00 98.31 106 TYR A O 1
ATOM 874 N N . LEU A 1 107 ? -3.288 -2.104 5.236 1.00 97.56 107 LEU A N 1
ATOM 875 C CA . LEU A 1 107 ? -1.884 -1.712 5.112 1.00 97.56 107 LEU A CA 1
ATOM 876 C C . LEU A 1 107 ? -1.710 -0.747 3.934 1.00 97.56 107 LEU A C 1
ATOM 878 O O . LEU A 1 107 ? -1.982 -1.163 2.812 1.00 97.56 107 LEU A O 1
ATOM 882 N N . PRO A 1 108 ? -1.222 0.491 4.119 1.00 96.56 108 PRO A N 1
ATOM 883 C CA . PRO A 1 108 ? -0.848 1.355 3.000 1.00 96.56 108 PRO A CA 1
ATOM 884 C C . PRO A 1 108 ? 0.131 0.678 2.039 1.00 96.56 108 PRO A C 1
ATOM 886 O O . PRO A 1 108 ? 1.191 0.211 2.455 1.00 96.56 108 PRO A O 1
ATOM 889 N N . ILE A 1 109 ? -0.221 0.655 0.754 1.00 96.69 109 ILE A N 1
ATOM 890 C CA . ILE A 1 109 ? 0.604 0.088 -0.324 1.00 96.69 109 ILE A CA 1
ATOM 891 C C . ILE A 1 109 ? 0.893 1.087 -1.446 1.00 96.69 109 ILE A C 1
ATOM 893 O O . ILE A 1 109 ? 1.818 0.864 -2.221 1.00 96.69 109 ILE A O 1
ATOM 897 N N . CYS A 1 110 ? 0.148 2.192 -1.523 1.00 95.94 110 CYS A N 1
ATOM 898 C CA . CYS A 1 110 ? 0.403 3.298 -2.439 1.00 95.94 110 CYS A CA 1
ATOM 899 C C . CYS A 1 110 ? 0.055 4.625 -1.765 1.00 95.94 110 CYS A C 1
ATOM 901 O O . CYS A 1 110 ? -0.913 4.687 -1.006 1.00 95.94 110 CYS A O 1
ATOM 903 N N . MET A 1 111 ? 0.823 5.672 -2.040 1.00 93.69 111 MET A N 1
ATOM 904 C CA . MET A 1 111 ? 0.577 7.025 -1.546 1.00 93.69 111 MET A CA 1
ATOM 905 C C . MET A 1 111 ? 0.808 8.037 -2.660 1.00 93.69 111 MET A C 1
ATOM 907 O O . MET A 1 111 ? 1.671 7.831 -3.514 1.00 93.69 111 MET A O 1
ATOM 911 N N . SER A 1 112 ? 0.052 9.130 -2.610 1.00 92.38 112 SER A N 1
ATOM 912 C CA . SER A 1 112 ? 0.227 10.288 -3.475 1.00 92.38 112 SER A CA 1
ATOM 913 C C . SER A 1 112 ? 0.165 11.576 -2.664 1.00 92.38 112 SER A C 1
ATOM 915 O O . SER A 1 112 ? -0.736 11.781 -1.845 1.00 92.38 112 SER A O 1
ATOM 917 N N . ALA A 1 113 ? 1.151 12.439 -2.900 1.00 86.56 113 ALA A N 1
ATOM 918 C CA . ALA A 1 113 ? 1.273 13.772 -2.326 1.00 86.56 113 ALA A CA 1
ATOM 919 C C . ALA A 1 113 ? 0.967 14.837 -3.394 1.00 86.56 113 ALA A C 1
ATOM 921 O O . ALA A 1 113 ? 1.819 15.653 -3.751 1.00 86.56 113 ALA A O 1
ATOM 922 N N . GLY A 1 114 ? -0.244 14.777 -3.952 1.00 81.00 114 GLY A N 1
ATOM 923 C CA . GLY A 1 114 ? -0.740 15.717 -4.954 1.00 81.00 114 GLY A CA 1
ATOM 924 C C . GLY A 1 114 ? -1.448 16.938 -4.358 1.00 81.00 114 GLY A C 1
ATOM 925 O O . GLY A 1 114 ? -1.189 17.377 -3.239 1.00 81.00 114 GLY A O 1
ATOM 926 N N . THR A 1 115 ? -2.395 17.501 -5.115 1.00 76.62 115 THR A N 1
ATOM 927 C CA . THR A 1 115 ? -3.260 18.594 -4.626 1.00 76.62 115 THR A CA 1
ATOM 928 C C . THR A 1 115 ? -4.188 18.165 -3.493 1.00 76.62 115 THR A C 1
ATOM 930 O O . THR A 1 115 ? -4.612 19.010 -2.711 1.00 76.62 115 THR A O 1
ATOM 933 N N . ILE A 1 116 ? -4.531 16.876 -3.453 1.00 81.31 116 ILE A N 1
ATOM 934 C CA . ILE A 1 116 ? -5.260 16.214 -2.374 1.00 81.31 116 ILE A CA 1
ATOM 935 C C . ILE A 1 116 ? -4.439 14.978 -2.038 1.00 81.31 116 ILE A C 1
ATOM 937 O O . ILE A 1 116 ? -4.194 14.162 -2.924 1.00 81.31 116 ILE A O 1
ATOM 941 N N . ASN A 1 117 ? -4.011 14.839 -0.785 1.00 86.62 117 ASN A N 1
ATOM 942 C CA . ASN A 1 117 ? -3.288 13.639 -0.379 1.00 86.62 117 ASN A CA 1
ATOM 943 C C . ASN A 1 117 ? -4.216 12.423 -0.436 1.00 86.62 117 ASN A C 1
ATOM 945 O O . ASN A 1 117 ? -5.333 12.440 0.099 1.00 86.62 117 ASN A O 1
ATOM 949 N N . SER A 1 118 ? -3.735 11.357 -1.064 1.00 92.62 118 SER A N 1
ATOM 950 C CA . SER A 1 118 ? -4.490 10.126 -1.266 1.00 92.62 118 SER A CA 1
ATOM 951 C C . SER A 1 118 ? -3.617 8.899 -0.998 1.00 92.62 118 SER A C 1
ATOM 953 O O . SER A 1 118 ? -2.383 8.967 -0.958 1.00 92.62 118 SER A O 1
ATOM 955 N N . PHE A 1 119 ? -4.261 7.761 -0.752 1.00 95.38 119 PHE A N 1
ATOM 956 C CA . PHE A 1 119 ? -3.570 6.490 -0.570 1.00 95.38 119 PHE A CA 1
ATOM 957 C C . PHE A 1 119 ? -4.411 5.323 -1.068 1.00 95.38 119 PHE A C 1
ATOM 959 O O . PHE A 1 119 ? -5.643 5.381 -1.070 1.00 95.38 119 PHE A O 1
ATOM 966 N N . CYS A 1 120 ? -3.732 4.224 -1.390 1.00 97.62 120 CYS A N 1
ATOM 967 C CA . CYS A 1 120 ? -4.351 2.911 -1.476 1.00 97.62 120 CYS A CA 1
ATOM 968 C C . CYS A 1 120 ? -3.802 1.993 -0.386 1.00 97.62 120 CYS A C 1
ATOM 970 O O . CYS A 1 120 ? -2.602 2.011 -0.092 1.00 97.62 120 CYS A O 1
ATOM 972 N N . ALA A 1 121 ? -4.669 1.173 0.204 1.00 98.19 121 ALA A N 1
ATOM 973 C CA . ALA A 1 121 ? -4.287 0.211 1.227 1.00 98.19 121 ALA A CA 1
ATOM 974 C C . ALA A 1 121 ? -4.851 -1.183 0.958 1.00 98.19 121 ALA A C 1
ATOM 976 O O . ALA A 1 121 ? -5.980 -1.333 0.502 1.00 98.19 121 ALA A O 1
ATOM 977 N N . LEU A 1 122 ? -4.045 -2.191 1.275 1.00 98.62 122 LEU A N 1
ATOM 978 C CA . LEU A 1 122 ? -4.329 -3.607 1.109 1.00 98.62 122 LEU A CA 1
ATOM 979 C C . LEU A 1 122 ? -4.967 -4.173 2.379 1.00 98.62 122 LEU A C 1
ATOM 981 O O . LEU A 1 122 ? -4.371 -4.118 3.459 1.00 98.62 122 LEU A O 1
ATOM 985 N N . GLY A 1 123 ? -6.166 -4.729 2.247 1.00 98.31 123 GLY A N 1
ATOM 986 C CA . GLY A 1 123 ? -6.847 -5.475 3.297 1.00 98.31 123 GLY A CA 1
ATOM 987 C C . GLY A 1 123 ? -6.219 -6.850 3.518 1.00 98.31 123 GLY A C 1
ATOM 988 O O . GLY A 1 123 ? -5.429 -7.355 2.715 1.00 98.31 123 GLY A O 1
ATOM 989 N N . LYS A 1 124 ? -6.553 -7.516 4.626 1.00 97.44 124 LYS A N 1
ATOM 990 C CA . LYS A 1 124 ? -6.014 -8.863 4.902 1.00 97.44 124 LYS A CA 1
ATOM 991 C C . LYS A 1 124 ? -6.586 -9.943 3.986 1.00 97.44 124 LYS A C 1
ATOM 993 O O . LYS A 1 124 ? -5.961 -11.007 3.853 1.00 97.44 124 LYS A O 1
ATOM 998 N N . ASN A 1 125 ? -7.747 -9.686 3.382 1.00 97.06 125 ASN A N 1
ATOM 999 C CA . ASN A 1 125 ? -8.417 -10.610 2.471 1.00 97.06 125 ASN A CA 1
ATOM 1000 C C . ASN A 1 125 ? -8.094 -10.343 0.994 1.00 97.06 125 ASN A C 1
ATOM 1002 O O . ASN A 1 125 ? -8.574 -11.093 0.149 1.00 97.06 125 ASN A O 1
ATOM 1006 N N . GLY A 1 126 ? -7.221 -9.375 0.699 1.00 97.81 126 GLY A N 1
ATOM 1007 C CA . GLY A 1 126 ? -6.734 -9.080 -0.649 1.00 97.81 126 GLY A CA 1
ATOM 1008 C C . GLY A 1 126 ? -7.264 -7.777 -1.228 1.00 97.81 126 GLY A C 1
ATOM 1009 O O . GLY A 1 126 ? -6.577 -7.165 -2.038 1.00 97.81 126 GLY A O 1
ATOM 1010 N N . GLU A 1 127 ? -8.425 -7.311 -0.776 1.00 98.50 127 GLU A N 1
ATOM 1011 C CA . GLU A 1 127 ? -9.075 -6.135 -1.337 1.00 98.50 127 GLU A CA 1
ATOM 1012 C C . GLU A 1 127 ? -8.206 -4.883 -1.190 1.00 98.50 127 GLU A C 1
ATOM 1014 O O . GLU A 1 127 ? -7.550 -4.682 -0.164 1.00 98.50 127 GLU A O 1
ATOM 1019 N N . VAL A 1 128 ? -8.224 -4.013 -2.197 1.00 98.62 128 VAL A N 1
ATOM 1020 C CA . VAL A 1 128 ? -7.556 -2.712 -2.122 1.00 98.62 128 VAL A CA 1
ATOM 1021 C C . VAL A 1 128 ? -8.600 -1.624 -1.978 1.00 98.62 128 VAL A C 1
ATOM 1023 O O . VAL A 1 128 ? -9.569 -1.551 -2.738 1.00 98.62 128 VAL A O 1
ATOM 1026 N N . VAL A 1 129 ? -8.389 -0.756 -0.993 1.00 98.50 129 VAL A N 1
ATOM 1027 C CA . VAL A 1 129 ? -9.208 0.432 -0.762 1.00 98.50 129 VAL A CA 1
ATOM 1028 C C . VAL A 1 129 ? -8.451 1.694 -1.140 1.00 98.50 129 VAL A C 1
ATOM 1030 O O . VAL A 1 129 ? -7.233 1.743 -0.994 1.00 98.50 129 VAL A O 1
ATOM 1033 N N . ILE A 1 130 ? -9.176 2.724 -1.569 1.00 97.62 130 ILE A N 1
ATOM 1034 C CA . ILE A 1 130 ? -8.666 4.081 -1.774 1.00 97.62 130 ILE A CA 1
ATOM 1035 C C . ILE A 1 130 ? -9.271 5.040 -0.752 1.00 97.62 130 ILE A C 1
ATOM 1037 O O . ILE A 1 130 ? -10.481 5.004 -0.508 1.00 97.62 130 ILE A O 1
ATOM 1041 N N . GLY A 1 131 ? -8.444 5.900 -0.166 1.00 95.75 131 GLY A N 1
ATOM 1042 C CA . GLY A 1 131 ? -8.872 6.941 0.763 1.00 95.75 131 GLY A CA 1
ATOM 1043 C C . GLY A 1 131 ? -8.195 8.278 0.475 1.00 95.75 131 GLY A C 1
ATOM 1044 O O . GLY A 1 131 ? -7.156 8.340 -0.182 1.00 95.75 131 GLY A O 1
ATOM 1045 N N . TYR A 1 132 ? -8.805 9.350 0.973 1.00 93.62 132 TYR A N 1
ATOM 1046 C CA . TYR A 1 132 ? -8.405 10.731 0.706 1.00 93.62 132 TYR A CA 1
ATOM 1047 C C . TYR A 1 132 ? -8.457 11.554 1.989 1.00 93.62 132 TYR A C 1
ATOM 1049 O O . TYR A 1 132 ? -9.251 11.269 2.891 1.00 93.62 132 TYR A O 1
ATOM 1057 N N . GLU A 1 133 ? -7.664 12.618 2.056 1.00 88.62 133 GLU A N 1
ATOM 1058 C CA . GLU A 1 133 ? -7.865 13.638 3.081 1.00 88.62 133 GLU A CA 1
ATOM 1059 C C . GLU A 1 133 ? -9.253 14.310 2.953 1.00 88.62 133 GLU A C 1
ATOM 1061 O O . GLU A 1 133 ? -9.814 14.394 1.856 1.00 88.62 133 GLU A O 1
ATOM 1066 N N . PRO A 1 134 ? -9.838 14.818 4.055 1.00 86.88 134 PRO A N 1
ATOM 1067 C CA . PRO A 1 134 ? -9.354 14.743 5.438 1.00 86.88 134 PRO A CA 1
ATOM 1068 C C . PRO A 1 134 ? -9.786 13.465 6.184 1.00 86.88 134 PRO A C 1
ATOM 1070 O O . PRO A 1 134 ? -9.403 13.286 7.336 1.00 86.88 134 PRO A O 1
ATOM 1073 N N . LEU A 1 135 ? -10.596 12.601 5.562 1.00 87.44 135 LEU A N 1
ATOM 1074 C CA . LEU A 1 135 ? -11.195 11.415 6.187 1.00 87.44 135 LEU A CA 1
ATOM 1075 C C . LEU A 1 135 ? -10.665 10.137 5.531 1.00 87.44 135 LEU A C 1
ATOM 1077 O O . LEU A 1 135 ? -11.380 9.450 4.801 1.00 87.44 135 LEU A O 1
ATOM 1081 N N . TYR A 1 136 ? -9.406 9.809 5.816 1.00 89.31 136 TYR A N 1
ATOM 1082 C CA . TYR A 1 136 ? -8.706 8.672 5.216 1.00 89.31 136 TYR A CA 1
ATOM 1083 C C . TYR A 1 136 ? -9.435 7.335 5.424 1.00 89.31 136 TYR A C 1
ATOM 1085 O O . TYR A 1 136 ? -9.472 6.500 4.524 1.00 89.31 136 TYR A O 1
ATOM 1093 N N . GLU A 1 137 ? -10.057 7.140 6.588 1.00 95.19 137 GLU A N 1
ATOM 1094 C CA . GLU A 1 137 ? -10.724 5.893 6.976 1.00 95.19 137 GLU A CA 1
ATOM 1095 C C . GLU A 1 137 ? -12.151 5.751 6.412 1.00 95.19 137 GLU A C 1
ATOM 1097 O O . GLU A 1 137 ? -12.822 4.754 6.678 1.00 95.19 137 GLU A O 1
ATOM 1102 N N . GLU A 1 138 ? -12.644 6.720 5.631 1.00 93.50 138 GLU A N 1
ATOM 1103 C CA . GLU A 1 138 ? -13.848 6.571 4.790 1.00 93.50 138 GLU A CA 1
ATOM 1104 C C . GLU A 1 138 ? -13.494 6.024 3.395 1.00 93.50 138 GLU A C 1
ATOM 1106 O O . GLU A 1 138 ? -13.995 6.476 2.361 1.00 93.50 138 GLU A O 1
ATOM 1111 N N . ALA A 1 139 ? -12.592 5.042 3.377 1.00 96.12 139 ALA A N 1
ATOM 1112 C CA . ALA A 1 139 ? -12.042 4.465 2.164 1.00 96.12 139 ALA A CA 1
ATOM 1113 C C . ALA A 1 139 ? -13.063 3.605 1.397 1.00 96.12 139 ALA A C 1
ATOM 1115 O O . ALA A 1 139 ? -13.995 3.031 1.968 1.00 96.12 139 ALA A O 1
ATOM 1116 N N . LYS A 1 140 ? -12.869 3.492 0.080 1.00 97.25 140 LYS A N 1
ATOM 1117 C CA . LYS A 1 140 ? -13.720 2.708 -0.828 1.00 97.25 140 LYS A CA 1
ATOM 1118 C C . LYS A 1 140 ? -12.922 1.582 -1.459 1.00 97.25 140 LYS A C 1
ATOM 1120 O O . LYS A 1 140 ? -11.815 1.822 -1.920 1.00 97.25 140 LYS A O 1
ATOM 1125 N N . VAL A 1 141 ? -13.501 0.387 -1.533 1.00 98.06 141 VAL A N 1
ATOM 1126 C CA . VAL A 1 141 ? -12.908 -0.736 -2.274 1.00 98.06 141 VAL A CA 1
ATOM 1127 C C . VAL A 1 141 ? -12.844 -0.386 -3.762 1.00 98.06 141 VAL A C 1
ATOM 1129 O O . VAL A 1 141 ? -13.844 0.065 -4.326 1.00 98.06 141 VAL A O 1
ATOM 1132 N N . ILE A 1 142 ? -11.676 -0.584 -4.374 1.00 98.12 142 ILE A N 1
ATOM 1133 C CA . ILE A 1 142 ? -11.419 -0.344 -5.802 1.00 98.12 142 ILE A CA 1
ATOM 1134 C C . ILE A 1 142 ? -10.990 -1.604 -6.554 1.00 98.12 142 ILE A C 1
ATOM 1136 O O . ILE A 1 142 ? -11.226 -1.681 -7.755 1.00 98.12 142 ILE A O 1
ATOM 1140 N N . SER A 1 143 ? -10.421 -2.595 -5.865 1.00 98.00 143 SER A N 1
ATOM 1141 C CA . SER A 1 143 ? -10.066 -3.889 -6.450 1.00 98.00 143 SER A CA 1
ATOM 1142 C C . SER A 1 143 ? -10.223 -5.018 -5.433 1.00 98.00 143 SER A C 1
ATOM 1144 O O . SER A 1 143 ? -10.201 -4.789 -4.220 1.00 98.00 143 SER A O 1
ATOM 1146 N N . ASP A 1 144 ? -10.367 -6.240 -5.941 1.00 97.81 144 ASP A N 1
ATOM 1147 C CA . ASP A 1 144 ? -10.493 -7.456 -5.136 1.00 97.81 144 ASP A CA 1
ATOM 1148 C C . ASP A 1 144 ? -9.126 -8.018 -4.710 1.00 97.81 144 ASP A C 1
ATOM 1150 O O . ASP A 1 144 ? -9.036 -8.751 -3.724 1.00 97.81 144 ASP A O 1
ATOM 1154 N N . ASP A 1 145 ? -8.060 -7.672 -5.439 1.00 98.06 145 ASP A N 1
ATOM 1155 C CA . ASP A 1 145 ? -6.692 -8.091 -5.150 1.00 98.06 145 ASP A CA 1
ATOM 1156 C C . ASP A 1 145 ? -5.630 -7.083 -5.639 1.00 98.06 145 ASP A C 1
ATOM 1158 O O . ASP A 1 145 ? -5.926 -6.066 -6.281 1.00 98.06 145 ASP A O 1
ATOM 1162 N N . PHE A 1 146 ? -4.369 -7.370 -5.297 1.00 98.25 146 PHE A N 1
ATOM 1163 C CA . PHE A 1 146 ? -3.212 -6.560 -5.680 1.00 98.25 146 PHE A CA 1
ATOM 1164 C C . PHE A 1 146 ? -2.880 -6.632 -7.180 1.00 98.25 146 PHE A C 1
ATOM 1166 O O . PHE A 1 146 ? -2.395 -5.644 -7.727 1.00 98.25 146 PHE A O 1
ATOM 1173 N N . ASP A 1 147 ? -3.124 -7.764 -7.846 1.00 97.69 147 ASP A N 1
ATOM 1174 C CA . ASP A 1 147 ? -2.805 -7.921 -9.273 1.00 97.69 147 ASP A CA 1
ATOM 1175 C C . ASP A 1 147 ? -3.715 -7.002 -10.098 1.00 97.69 147 ASP A C 1
ATOM 1177 O O . ASP A 1 147 ? -3.242 -6.189 -10.893 1.00 97.69 147 ASP A O 1
ATOM 1181 N N . GLN A 1 148 ? -5.019 -7.043 -9.809 1.00 97.62 148 GLN A N 1
ATOM 1182 C CA . GLN A 1 148 ? -6.008 -6.143 -10.392 1.00 97.62 148 GLN A CA 1
ATOM 1183 C C . GLN A 1 148 ? -5.682 -4.676 -10.090 1.00 97.62 148 GLN A C 1
ATOM 1185 O O . GLN A 1 148 ? -5.816 -3.825 -10.965 1.00 97.62 148 GLN A O 1
ATOM 1190 N N . PHE A 1 149 ? -5.233 -4.364 -8.872 1.00 98.31 149 PHE A N 1
ATOM 1191 C CA . PHE A 1 149 ? -4.831 -3.003 -8.522 1.00 98.31 149 PHE A CA 1
ATOM 1192 C C . PHE A 1 149 ? -3.669 -2.493 -9.387 1.00 98.31 149 PHE A C 1
ATOM 1194 O O . PHE A 1 149 ? -3.718 -1.360 -9.866 1.00 98.31 149 PHE A O 1
ATOM 1201 N N . VAL A 1 150 ? -2.644 -3.317 -9.629 1.00 98.06 150 VAL A N 1
ATOM 1202 C CA . VAL A 1 150 ? -1.521 -2.947 -10.507 1.00 98.06 150 VAL A CA 1
ATOM 1203 C C . VAL A 1 150 ? -1.989 -2.733 -11.945 1.00 98.06 150 VAL A C 1
ATOM 1205 O O . VAL A 1 150 ? -1.561 -1.768 -12.579 1.00 98.06 150 VAL A O 1
ATOM 1208 N N . ASP A 1 151 ? -2.886 -3.583 -12.449 1.00 97.06 151 ASP A N 1
ATOM 1209 C CA . ASP A 1 151 ? -3.469 -3.410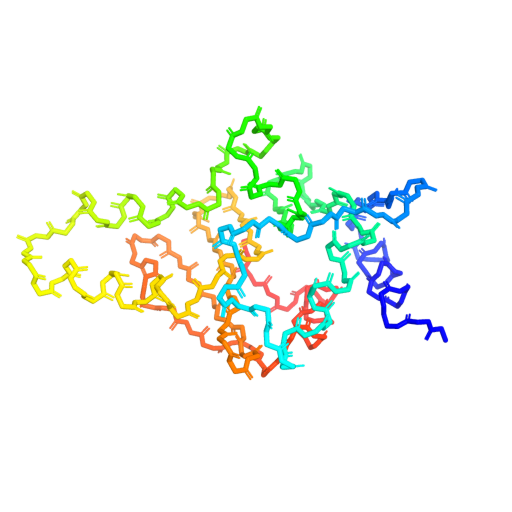 -13.782 1.00 97.06 151 ASP A CA 1
ATOM 1210 C C . ASP A 1 151 ? -4.241 -2.083 -13.889 1.00 97.06 151 ASP A C 1
ATOM 1212 O O . ASP A 1 151 ? -4.074 -1.350 -14.865 1.00 97.06 151 ASP A O 1
ATOM 1216 N N . MET A 1 152 ? -5.016 -1.720 -12.861 1.00 97.69 152 MET A N 1
ATOM 1217 C CA . MET A 1 152 ? -5.728 -0.438 -12.805 1.00 97.69 152 MET A CA 1
ATOM 1218 C C . MET A 1 152 ? -4.773 0.762 -12.740 1.00 97.69 152 MET A C 1
ATOM 1220 O O . MET A 1 152 ? -5.020 1.772 -13.401 1.00 97.69 152 MET A O 1
ATOM 1224 N N . LEU A 1 153 ? -3.674 0.673 -11.977 1.00 96.38 153 LEU A N 1
ATOM 1225 C CA . LEU A 1 153 ? -2.643 1.719 -11.947 1.00 96.38 153 LEU A CA 1
ATOM 1226 C C . LEU A 1 153 ? -2.013 1.911 -13.328 1.00 96.38 153 LEU A C 1
ATOM 1228 O O . LEU A 1 153 ? -1.907 3.041 -13.801 1.00 96.38 153 LEU A O 1
ATOM 1232 N N . ALA A 1 154 ? -1.632 0.816 -13.989 1.00 95.94 154 ALA A N 1
ATOM 1233 C CA . ALA A 1 154 ? -1.035 0.858 -15.321 1.00 95.94 154 ALA A CA 1
ATOM 1234 C C . ALA A 1 154 ? -2.015 1.376 -16.391 1.00 95.94 154 ALA A C 1
ATOM 1236 O O . ALA A 1 154 ? -1.605 2.009 -17.361 1.00 95.94 154 ALA A O 1
ATOM 1237 N N . ALA A 1 155 ? -3.316 1.144 -16.210 1.00 96.31 155 ALA A N 1
ATOM 1238 C CA . ALA A 1 155 ? -4.363 1.674 -17.079 1.00 96.31 155 ALA A CA 1
ATOM 1239 C C . ALA A 1 155 ? -4.734 3.144 -16.785 1.00 96.31 155 ALA A C 1
ATOM 1241 O O . ALA A 1 155 ? -5.500 3.739 -17.546 1.00 96.31 155 ALA A O 1
ATOM 1242 N N . GLY A 1 156 ? -4.215 3.741 -15.703 1.00 93.69 156 GLY A N 1
ATOM 1243 C CA . GLY A 1 156 ? -4.589 5.090 -15.267 1.00 93.69 156 GLY A CA 1
ATOM 1244 C C . GLY A 1 156 ? -6.021 5.183 -14.721 1.00 93.69 156 GLY A C 1
ATOM 1245 O O . GLY A 1 156 ? -6.656 6.233 -14.810 1.00 93.69 156 GLY A O 1
ATOM 1246 N N . GLU A 1 157 ? -6.553 4.082 -14.187 1.00 94.88 157 GLU A N 1
ATOM 1247 C CA . GLU A 1 157 ? -7.927 3.973 -13.670 1.00 94.88 157 GLU A CA 1
ATOM 1248 C C . GLU A 1 157 ? -8.038 4.305 -12.172 1.00 94.88 157 GLU A C 1
ATOM 1250 O O . GLU A 1 157 ? -9.139 4.395 -11.625 1.00 94.88 157 GLU A O 1
ATOM 1255 N N . VAL A 1 158 ? -6.901 4.505 -11.502 1.00 90.94 158 VAL A N 1
ATOM 1256 C CA . VAL A 1 158 ? -6.825 4.910 -10.095 1.00 90.94 158 VAL A CA 1
ATOM 1257 C C . VAL A 1 158 ? -6.479 6.395 -10.025 1.00 90.94 158 VAL A C 1
ATOM 1259 O O . VAL A 1 158 ? -5.422 6.816 -10.484 1.00 90.94 158 VAL A O 1
ATOM 1262 N N . TYR A 1 159 ? -7.367 7.192 -9.430 1.00 85.75 159 TYR A N 1
ATOM 1263 C CA . TYR A 1 159 ? -7.162 8.631 -9.256 1.00 85.75 159 TYR A CA 1
ATOM 1264 C C . TYR A 1 159 ? -6.476 8.912 -7.919 1.00 85.75 159 TYR A C 1
ATOM 1266 O O . TYR A 1 159 ? -7.147 8.937 -6.876 1.00 85.75 159 TYR A O 1
ATOM 1274 N N . LEU A 1 160 ? -5.157 9.096 -7.981 1.00 84.06 160 LEU A N 1
ATOM 1275 C CA . LEU A 1 160 ? -4.271 9.402 -6.859 1.00 84.06 160 LEU A CA 1
ATOM 1276 C C . LEU A 1 160 ? -3.813 10.862 -6.861 1.00 84.06 160 LEU A C 1
ATOM 1278 O O . LEU A 1 160 ? -3.784 11.482 -7.942 1.00 84.06 160 LEU A O 1
#

pLDDT: mean 91.19, std 9.32, range [55.97, 98.62]

Foldseek 3Di:
DPLLVVLVVLLVLLVKDWDWDPDQDDDQDPVCVVLPAPQAVSVVVNLSTIPWIADDVRQKTFDHRQLQPPVRPPHPDRQCRLLVLQCVPDPDPVSNVLSVVQCSFWGWGMWGNPPWTKTWTAGSQAWIWIATPPCRSVTDTDDRHDSVVSNCVSVVVDDD